Protein AF-A0A0B6ZZG4-F1 (afdb_monomer)

pLDDT: mean 96.27, std 2.94, range [76.94, 98.31]

Structure (mmCIF, N/CA/C/O backbone):
data_AF-A0A0B6ZZG4-F1
#
_entry.id   AF-A0A0B6ZZG4-F1
#
loop_
_atom_site.group_PDB
_atom_site.id
_atom_site.type_symbol
_atom_site.label_atom_id
_atom_site.label_alt_id
_atom_site.label_comp_id
_atom_site.label_asym_id
_atom_site.label_entity_id
_atom_site.label_seq_id
_atom_site.pdbx_PDB_ins_code
_atom_site.Cartn_x
_atom_site.Cartn_y
_atom_site.Cartn_z
_atom_site.occupancy
_atom_site.B_iso_or_equiv
_atom_site.auth_seq_id
_atom_site.auth_comp_id
_atom_site.auth_asym_id
_atom_site.auth_atom_id
_atom_site.pdbx_PDB_model_num
ATOM 1 N N . PRO A 1 1 ? -0.327 7.261 8.189 1.00 76.94 1 PRO A N 1
ATOM 2 C CA . PRO A 1 1 ? -0.491 5.828 7.837 1.00 76.94 1 PRO A CA 1
ATOM 3 C C . PRO A 1 1 ? 0.703 5.264 7.053 1.00 76.94 1 PRO A C 1
ATOM 5 O O . PRO A 1 1 ? 0.998 4.090 7.221 1.00 76.94 1 PRO A O 1
ATOM 8 N N . ASN A 1 2 ? 1.403 6.088 6.259 1.00 90.94 2 ASN A N 1
ATOM 9 C CA . ASN A 1 2 ? 2.419 5.627 5.302 1.00 90.94 2 ASN A CA 1
ATOM 10 C C . ASN A 1 2 ? 3.848 5.608 5.864 1.00 90.94 2 ASN A C 1
ATOM 12 O O . ASN A 1 2 ? 4.802 5.935 5.171 1.00 90.94 2 ASN A O 1
ATOM 16 N N . GLU A 1 3 ? 3.995 5.282 7.142 1.00 92.19 3 GLU A N 1
ATOM 17 C CA . GLU A 1 3 ? 5.289 5.254 7.816 1.00 92.19 3 GLU A CA 1
ATOM 18 C C . GLU A 1 3 ? 5.367 4.000 8.676 1.00 92.19 3 GLU A C 1
ATOM 20 O O . GLU A 1 3 ? 4.432 3.677 9.414 1.00 92.19 3 GLU A O 1
ATOM 25 N N . ALA A 1 4 ? 6.502 3.313 8.609 1.00 92.44 4 ALA A N 1
ATOM 26 C CA . ALA A 1 4 ? 6.826 2.236 9.521 1.00 92.44 4 ALA A CA 1
ATOM 27 C C . ALA A 1 4 ? 8.104 2.596 10.276 1.00 92.44 4 ALA A C 1
ATOM 29 O O . ALA A 1 4 ? 9.121 2.930 9.683 1.00 92.44 4 ALA A O 1
ATOM 30 N N . ASN A 1 5 ? 8.038 2.507 11.603 1.00 94.19 5 ASN A N 1
ATOM 31 C CA . ASN A 1 5 ? 9.120 2.886 12.517 1.00 94.19 5 ASN A CA 1
ATOM 32 C C . ASN A 1 5 ? 9.953 1.681 12.992 1.00 94.19 5 ASN A C 1
ATOM 34 O O . ASN A 1 5 ? 10.686 1.759 13.975 1.00 94.19 5 ASN A O 1
ATOM 38 N N . CYS A 1 6 ? 9.808 0.539 12.322 1.00 94.38 6 CYS A N 1
ATOM 39 C CA . CYS A 1 6 ? 10.482 -0.717 12.630 1.00 94.38 6 CYS A CA 1
ATOM 40 C C . CYS A 1 6 ? 11.043 -1.314 11.336 1.00 94.38 6 CYS A C 1
ATOM 42 O O . CYS A 1 6 ? 10.489 -1.072 10.267 1.00 94.38 6 CYS A O 1
ATOM 44 N N . ALA A 1 7 ? 12.126 -2.093 11.437 1.00 94.75 7 ALA A N 1
ATOM 45 C CA . ALA A 1 7 ? 12.779 -2.744 10.296 1.00 94.75 7 ALA A CA 1
ATOM 46 C C . ALA A 1 7 ? 13.189 -1.768 9.170 1.00 94.75 7 ALA A C 1
ATOM 48 O O . ALA A 1 7 ? 13.165 -2.119 7.994 1.00 94.75 7 ALA A O 1
ATOM 49 N N . LEU A 1 8 ? 13.597 -0.548 9.540 1.00 93.19 8 LEU A N 1
ATOM 50 C CA . LEU A 1 8 ? 13.937 0.539 8.610 1.00 93.19 8 LEU A CA 1
ATOM 51 C C . LEU A 1 8 ? 15.019 0.165 7.590 1.00 93.19 8 LEU A C 1
ATOM 53 O O . LEU A 1 8 ? 15.039 0.707 6.490 1.00 93.19 8 LEU A O 1
ATOM 57 N N . GLU A 1 9 ? 15.919 -0.745 7.959 1.00 92.62 9 GLU A N 1
ATOM 58 C CA . GLU A 1 9 ? 16.959 -1.251 7.062 1.00 92.62 9 GLU A CA 1
ATOM 59 C C . GLU A 1 9 ? 16.350 -2.025 5.886 1.00 92.62 9 GLU A C 1
ATOM 61 O O . GLU A 1 9 ? 16.754 -1.815 4.751 1.00 92.62 9 GLU A O 1
ATOM 66 N N . HIS A 1 10 ? 15.310 -2.826 6.135 1.00 94.94 10 HIS A N 1
ATOM 67 C CA . HIS A 1 10 ? 14.647 -3.637 5.110 1.00 94.94 10 HIS A CA 1
ATOM 68 C C . HIS A 1 10 ? 13.667 -2.848 4.250 1.00 94.94 10 HIS A C 1
ATOM 70 O O . HIS A 1 10 ? 13.402 -3.216 3.112 1.00 94.94 10 HIS A O 1
ATOM 76 N N . ILE A 1 11 ? 13.119 -1.754 4.775 1.00 95.50 11 ILE A N 1
ATOM 77 C CA . ILE A 1 11 ? 12.164 -0.916 4.042 1.00 95.50 11 ILE A CA 1
ATOM 78 C C . ILE A 1 11 ? 12.812 -0.221 2.836 1.00 95.50 11 ILE A C 1
ATOM 80 O O . ILE A 1 11 ? 12.119 0.138 1.888 1.00 95.50 11 ILE A O 1
ATOM 84 N N . LYS A 1 12 ? 14.141 -0.093 2.859 1.00 94.12 12 LYS A N 1
ATOM 85 C CA . LYS A 1 12 ? 14.956 0.463 1.776 1.00 94.12 12 LYS A CA 1
ATOM 86 C C . LYS A 1 12 ? 15.520 -0.602 0.839 1.00 94.12 12 LYS A C 1
ATOM 88 O O . LYS A 1 12 ? 16.159 -0.247 -0.146 1.00 94.12 12 LYS A O 1
ATOM 93 N N . ASP A 1 13 ? 15.318 -1.885 1.134 1.00 97.25 13 ASP A N 1
ATOM 94 C CA . ASP A 1 13 ? 15.745 -2.963 0.250 1.00 97.2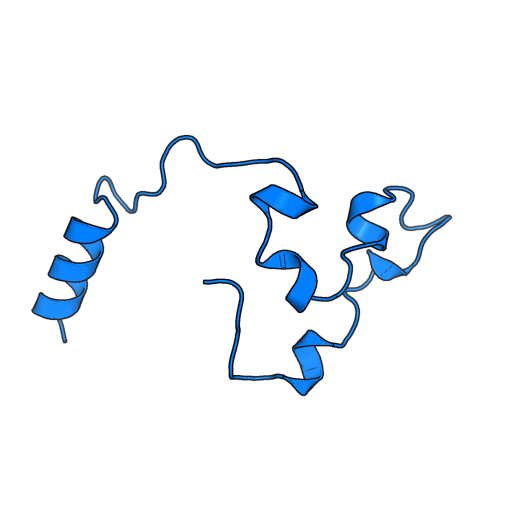5 13 ASP A CA 1
ATOM 95 C C . ASP A 1 13 ? 14.675 -3.171 -0.834 1.00 97.25 13 ASP A C 1
ATOM 97 O O . ASP A 1 13 ? 13.513 -3.429 -0.510 1.00 97.25 13 ASP A O 1
ATOM 101 N N . PRO A 1 14 ? 15.020 -3.083 -2.129 1.00 97.81 14 PRO A N 1
ATOM 102 C CA . PRO A 1 14 ? 14.038 -3.227 -3.192 1.00 97.81 14 PRO A CA 1
ATOM 103 C C . PRO A 1 14 ? 13.495 -4.661 -3.274 1.00 97.81 14 PRO A C 1
ATOM 105 O O . PRO A 1 14 ? 14.241 -5.645 -3.290 1.00 97.81 14 PRO A O 1
ATOM 108 N N . LEU A 1 15 ? 12.178 -4.778 -3.411 1.00 98.12 15 LEU A N 1
ATOM 109 C CA . LEU A 1 15 ? 11.446 -6.029 -3.545 1.00 98.12 15 LEU A CA 1
ATOM 110 C C . LEU A 1 15 ? 11.785 -6.714 -4.871 1.00 98.12 15 LEU A C 1
ATOM 112 O O . LEU A 1 15 ? 11.554 -6.194 -5.965 1.00 98.12 15 LEU A O 1
ATOM 116 N N . GLN A 1 16 ? 12.301 -7.934 -4.774 1.00 97.56 16 GLN A N 1
ATOM 117 C CA . GLN A 1 16 ? 12.556 -8.798 -5.921 1.00 97.56 16 GLN A CA 1
ATOM 118 C C . GLN A 1 16 ? 11.317 -9.668 -6.204 1.00 97.56 16 GLN A C 1
ATOM 120 O O . GLN A 1 16 ? 10.686 -10.138 -5.257 1.00 97.56 16 GLN A O 1
ATOM 125 N N . PRO A 1 17 ? 10.952 -9.925 -7.473 1.00 97.31 17 PRO A N 1
ATOM 126 C CA . PRO A 1 17 ? 11.635 -9.522 -8.705 1.00 97.31 17 PRO A CA 1
ATOM 127 C C . PRO A 1 17 ? 11.180 -8.158 -9.255 1.00 97.31 17 PRO A C 1
ATOM 129 O O . PRO A 1 17 ? 11.520 -7.815 -10.386 1.00 97.31 17 PRO A O 1
ATOM 132 N N . PHE A 1 18 ? 10.396 -7.380 -8.505 1.00 98.31 18 PHE A N 1
ATOM 133 C CA . PHE A 1 18 ? 9.808 -6.135 -9.003 1.00 98.31 18 PHE A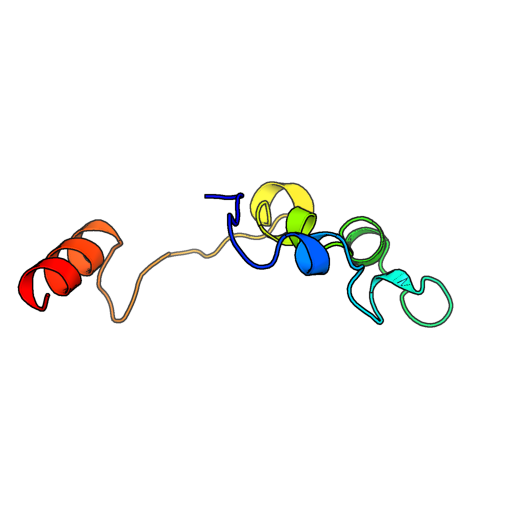 CA 1
ATOM 134 C C . PHE A 1 18 ? 10.869 -5.105 -9.418 1.00 98.31 18 PHE A C 1
ATOM 136 O O . PHE A 1 18 ? 10.709 -4.436 -10.434 1.00 98.31 18 PHE A O 1
ATOM 143 N N . SER A 1 19 ? 12.020 -5.073 -8.753 1.00 98.00 19 SER A N 1
ATOM 144 C CA . SER A 1 19 ? 13.142 -4.202 -9.124 1.00 98.00 19 SER A CA 1
ATOM 145 C C . SER A 1 19 ? 13.939 -4.623 -10.368 1.00 98.00 19 SER A C 1
ATOM 147 O O . SER A 1 19 ? 14.769 -3.853 -10.849 1.00 98.00 19 SER A O 1
ATOM 149 N N . PHE A 1 20 ? 13.724 -5.823 -10.922 1.00 97.62 20 PHE A N 1
ATOM 150 C CA . PHE A 1 20 ? 14.629 -6.401 -11.929 1.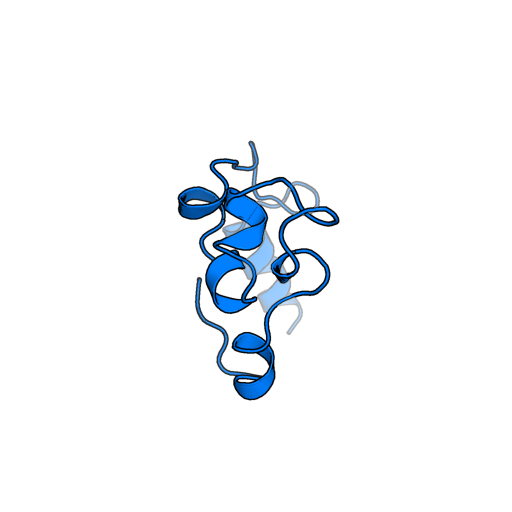00 97.62 20 PHE A CA 1
ATOM 151 C C . PHE A 1 20 ? 14.535 -5.759 -13.319 1.00 97.62 20 PHE A C 1
ATOM 153 O O . PHE A 1 20 ? 15.492 -5.842 -14.088 1.00 97.62 20 PHE A O 1
ATOM 160 N N . GLY A 1 21 ? 13.404 -5.137 -13.663 1.00 96.38 21 GLY A N 1
ATOM 161 C CA . GLY A 1 21 ? 13.158 -4.641 -15.019 1.00 96.38 21 GLY A CA 1
ATOM 162 C C . GLY A 1 21 ? 13.153 -5.755 -16.078 1.00 96.38 21 GLY A C 1
ATOM 163 O O . GLY A 1 21 ? 13.028 -6.944 -15.773 1.00 96.38 21 GLY A O 1
ATOM 164 N N . SER A 1 22 ? 13.280 -5.383 -17.353 1.00 95.31 22 SER A N 1
ATOM 165 C CA . SER A 1 22 ? 13.277 -6.338 -18.472 1.00 95.31 22 SER A CA 1
ATOM 166 C C . SER A 1 22 ? 14.449 -7.338 -18.396 1.00 95.31 22 SER A C 1
ATOM 168 O O . SER A 1 22 ? 15.575 -6.925 -18.114 1.00 95.31 22 SER A O 1
ATOM 170 N N . PRO A 1 23 ? 14.237 -8.640 -18.683 1.00 96.38 23 PRO A N 1
ATOM 171 C CA . PRO A 1 23 ? 13.003 -9.249 -19.199 1.00 96.38 23 PRO A CA 1
ATOM 172 C C . PRO A 1 23 ? 12.028 -9.743 -18.117 1.00 96.38 23 PRO A C 1
ATOM 174 O O . PRO A 1 23 ? 11.002 -10.326 -18.456 1.00 96.38 23 PRO A O 1
ATOM 177 N N . TYR A 1 24 ? 12.345 -9.565 -16.833 1.00 97.81 24 TYR A N 1
ATOM 178 C CA . TYR A 1 24 ? 11.646 -10.232 -15.730 1.00 97.81 24 TYR A CA 1
ATOM 179 C C . TYR A 1 24 ? 10.448 -9.446 -15.197 1.00 97.81 24 TYR A C 1
ATOM 181 O O . TYR A 1 24 ? 9.402 -10.035 -14.934 1.00 97.81 24 TYR A O 1
ATOM 189 N N . ASN A 1 25 ? 10.580 -8.127 -15.076 1.00 97.69 25 ASN A N 1
ATOM 190 C CA . ASN A 1 25 ? 9.485 -7.224 -14.768 1.00 97.69 25 ASN A CA 1
ATOM 191 C C . ASN A 1 25 ? 9.349 -6.166 -15.867 1.00 97.69 25 ASN A C 1
ATOM 193 O O . ASN A 1 25 ? 10.193 -5.287 -16.012 1.00 97.69 25 ASN A O 1
ATOM 197 N N . LEU A 1 26 ? 8.274 -6.258 -16.645 1.00 98.25 26 LEU A N 1
ATOM 198 C CA . LEU A 1 26 ? 7.954 -5.297 -17.703 1.00 98.25 26 LEU A CA 1
ATOM 199 C C . LEU A 1 26 ? 6.958 -4.223 -17.242 1.00 98.25 26 LEU A C 1
ATOM 201 O O . LEU A 1 26 ? 6.587 -3.363 -18.038 1.00 98.25 26 LEU A O 1
ATOM 205 N N . ASN A 1 27 ? 6.495 -4.283 -15.990 1.00 97.88 27 ASN A N 1
ATOM 206 C CA . ASN A 1 27 ? 5.564 -3.311 -15.438 1.00 97.88 27 ASN A CA 1
ATOM 207 C C . ASN A 1 27 ? 6.346 -2.137 -14.812 1.00 97.88 27 ASN A C 1
ATOM 209 O O . ASN A 1 27 ? 6.957 -2.319 -13.752 1.00 97.88 27 ASN A O 1
ATOM 213 N N . PRO A 1 28 ? 6.291 -0.931 -15.415 1.00 97.19 28 PRO A N 1
ATOM 214 C CA . PRO A 1 28 ? 7.076 0.213 -14.961 1.00 97.19 28 PRO A CA 1
ATOM 215 C C . PRO A 1 28 ? 6.680 0.684 -13.559 1.00 97.19 28 PRO A C 1
ATOM 217 O O . PRO A 1 28 ? 7.554 1.033 -12.781 1.00 97.19 28 PRO A O 1
ATOM 220 N N . GLN A 1 29 ? 5.397 0.613 -13.200 1.00 97.69 29 GLN A N 1
ATOM 221 C CA . GLN A 1 29 ? 4.881 1.079 -11.911 1.00 97.69 29 GLN A CA 1
ATOM 222 C C . GLN A 1 29 ? 5.410 0.221 -10.756 1.00 97.69 29 GLN A C 1
ATOM 224 O O . GLN A 1 29 ? 5.908 0.729 -9.760 1.00 97.69 29 GLN A O 1
ATOM 229 N N . THR A 1 30 ? 5.375 -1.104 -10.912 1.00 97.88 30 THR A N 1
ATOM 230 C CA . THR A 1 30 ? 5.934 -2.014 -9.894 1.00 97.88 30 THR A CA 1
ATOM 231 C C . THR A 1 30 ? 7.461 -1.977 -9.835 1.00 97.88 30 THR A C 1
ATOM 233 O O . THR A 1 30 ? 8.037 -2.315 -8.808 1.00 97.88 30 THR A O 1
ATOM 236 N N . GLN A 1 31 ? 8.126 -1.585 -10.926 1.00 98.25 31 GLN A N 1
ATOM 237 C CA . GLN A 1 31 ? 9.574 -1.401 -10.938 1.00 98.25 31 GLN A CA 1
ATOM 238 C C . GLN A 1 31 ? 9.981 -0.102 -10.235 1.00 98.25 31 GLN A C 1
ATOM 240 O O . GLN A 1 31 ? 10.915 -0.113 -9.434 1.00 98.25 31 GLN A O 1
ATOM 245 N N . GLU A 1 32 ? 9.275 0.991 -10.529 1.00 98.00 32 GLU A N 1
ATOM 246 C CA . GLU A 1 32 ? 9.464 2.310 -9.923 1.00 98.00 32 GLU A CA 1
ATOM 247 C C . GLU A 1 32 ? 9.239 2.258 -8.410 1.00 98.00 32 GLU A C 1
ATOM 249 O O . GLU A 1 32 ? 10.126 2.638 -7.654 1.00 98.00 32 GLU A O 1
ATOM 254 N N . TYR A 1 33 ? 8.120 1.674 -7.974 1.00 98.19 33 TYR A N 1
ATOM 255 C CA . TYR A 1 33 ? 7.742 1.555 -6.562 1.00 98.19 33 TYR A CA 1
ATOM 256 C C . TYR A 1 33 ? 8.140 0.201 -5.969 1.00 98.19 33 TYR A C 1
ATOM 258 O O . TYR A 1 33 ? 7.333 -0.497 -5.350 1.00 98.19 33 TYR A O 1
ATOM 266 N N . SER A 1 34 ? 9.383 -0.2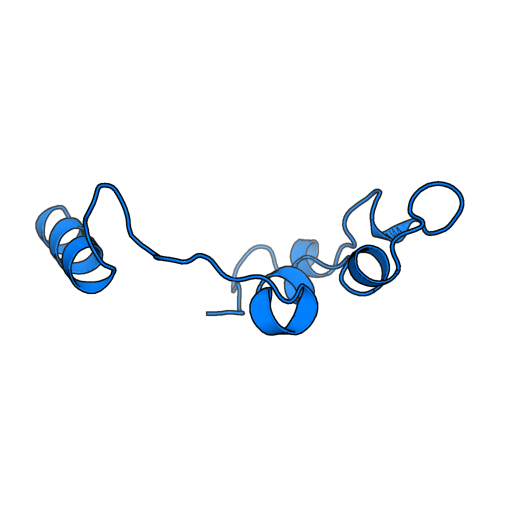14 -6.221 1.00 98.06 34 SER A N 1
ATOM 267 C CA . SER A 1 34 ? 9.885 -1.509 -5.758 1.00 98.06 34 SER A CA 1
ATOM 268 C C . SER A 1 34 ? 10.426 -1.484 -4.329 1.00 98.06 34 SER A C 1
ATOM 270 O O . SER A 1 34 ? 10.627 -2.559 -3.770 1.00 98.06 34 SER A O 1
ATOM 272 N N . HIS A 1 35 ? 10.626 -0.326 -3.693 1.00 97.69 35 HIS A N 1
ATOM 273 C CA . HIS A 1 35 ? 10.964 -0.295 -2.269 1.00 97.69 35 HIS A CA 1
ATOM 274 C C . HIS A 1 35 ? 9.700 -0.449 -1.416 1.00 97.69 35 HIS A C 1
ATOM 276 O O . HIS A 1 35 ? 8.678 0.163 -1.727 1.00 97.69 35 HIS A O 1
ATOM 282 N N . PRO A 1 36 ? 9.737 -1.222 -0.315 1.00 97.19 36 PRO A N 1
ATOM 283 C CA . PRO A 1 36 ? 8.596 -1.348 0.584 1.00 97.19 36 PRO A CA 1
ATOM 284 C C . PRO A 1 36 ? 8.022 -0.009 1.070 1.00 97.19 36 PRO A C 1
ATOM 286 O O . PRO A 1 36 ? 6.802 0.094 1.195 1.00 97.19 36 PRO A O 1
ATOM 289 N N . GLU A 1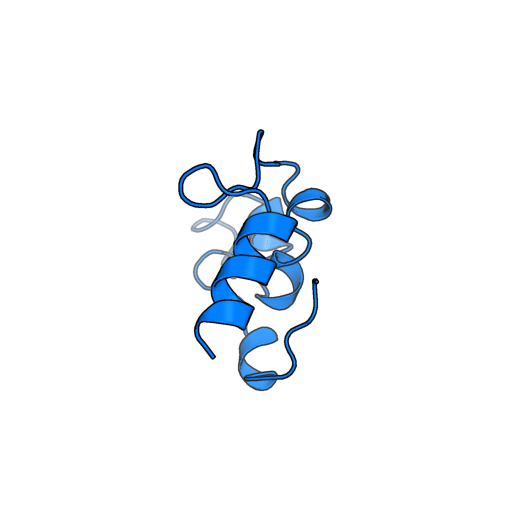 37 ? 8.852 1.017 1.304 1.00 96.06 37 GLU A N 1
ATOM 290 C CA . GLU A 1 37 ? 8.370 2.358 1.698 1.00 96.06 37 GLU A CA 1
ATOM 291 C C . GLU A 1 37 ? 7.424 2.983 0.676 1.00 96.06 37 GLU A C 1
ATOM 293 O O . GLU A 1 37 ? 6.433 3.607 1.060 1.00 96.06 37 GLU A O 1
ATOM 298 N N . ASP A 1 38 ? 7.671 2.747 -0.611 1.00 96.38 38 ASP A N 1
ATOM 299 C CA . ASP A 1 38 ? 6.831 3.263 -1.685 1.00 96.38 38 ASP A CA 1
ATOM 300 C C . ASP A 1 38 ? 5.454 2.584 -1.690 1.00 96.38 38 ASP A C 1
ATOM 302 O O . ASP A 1 38 ? 4.482 3.131 -2.205 1.00 96.38 38 ASP A O 1
ATOM 306 N N . THR A 1 39 ? 5.326 1.395 -1.097 1.00 95.62 39 THR A N 1
ATOM 307 C CA . THR A 1 39 ? 4.097 0.599 -1.209 1.00 95.62 39 THR A CA 1
ATOM 308 C C . THR A 1 39 ? 2.971 1.039 -0.278 1.00 95.62 39 THR A C 1
ATOM 310 O O . THR A 1 39 ? 1.820 0.660 -0.495 1.00 95.62 39 THR A O 1
ATOM 313 N N . PHE A 1 40 ? 3.263 1.844 0.750 1.00 96.12 40 PHE A N 1
ATOM 314 C CA . PHE A 1 40 ? 2.244 2.256 1.718 1.00 96.12 40 PHE A CA 1
ATOM 315 C C . PHE A 1 40 ? 1.242 3.265 1.141 1.00 96.12 40 PHE A C 1
ATOM 317 O O . PHE A 1 40 ? 0.055 3.190 1.451 1.00 96.12 40 PHE A O 1
ATOM 324 N N . ALA A 1 41 ? 1.702 4.171 0.274 1.00 95.62 41 ALA A N 1
ATOM 325 C CA . ALA A 1 41 ? 0.881 5.150 -0.443 1.00 95.62 41 ALA A CA 1
ATOM 326 C C . ALA A 1 41 ? 0.235 4.521 -1.698 1.00 95.62 41 ALA A C 1
ATOM 328 O O . ALA A 1 41 ? 0.452 4.953 -2.830 1.00 95.62 41 ALA A O 1
ATOM 329 N N . TYR A 1 42 ? -0.490 3.411 -1.513 1.00 96.31 42 TYR A N 1
ATOM 330 C CA . TYR A 1 42 ? -0.928 2.559 -2.625 1.00 96.31 42 TYR A CA 1
ATOM 331 C C . TYR A 1 42 ? -1.977 3.225 -3.527 1.00 96.31 42 TYR A C 1
ATOM 333 O O . TYR A 1 42 ? -2.034 2.932 -4.720 1.00 96.31 42 TYR A O 1
ATOM 341 N N . GLU A 1 43 ? -2.791 4.134 -2.995 1.00 96.62 43 GLU A N 1
ATOM 342 C CA . GLU A 1 43 ? -3.781 4.865 -3.792 1.00 96.62 43 GLU A CA 1
ATOM 343 C C . GLU A 1 43 ? -3.082 5.843 -4.744 1.00 96.62 43 GLU A C 1
ATOM 345 O O . GLU A 1 43 ? -3.430 5.937 -5.926 1.00 96.62 43 GLU A O 1
ATOM 350 N N . GLU A 1 44 ? -2.037 6.518 -4.261 1.00 96.31 44 GLU A N 1
ATOM 351 C CA . GLU A 1 44 ? -1.245 7.453 -5.052 1.00 96.31 44 GLU A CA 1
ATOM 352 C C . GLU A 1 44 ? -0.322 6.746 -6.045 1.00 96.31 44 GLU A C 1
ATOM 354 O O . GLU A 1 44 ? -0.198 7.207 -7.176 1.00 96.31 44 GLU A O 1
ATOM 359 N N . HIS A 1 45 ? 0.313 5.641 -5.650 1.00 97.00 45 HIS A N 1
ATOM 360 C CA . HIS A 1 45 ? 1.321 4.962 -6.468 1.00 97.00 45 HIS A CA 1
ATOM 361 C C . HIS A 1 45 ? 0.761 3.849 -7.349 1.00 97.00 45 HIS A C 1
ATOM 363 O O . HIS A 1 45 ? 1.312 3.618 -8.420 1.00 97.00 45 HIS A O 1
ATOM 369 N N . PHE A 1 46 ? -0.316 3.166 -6.942 1.00 97.31 46 PHE A N 1
ATOM 370 C CA . PHE A 1 46 ? -0.909 2.030 -7.668 1.00 97.31 46 PHE A CA 1
ATOM 371 C C . PHE A 1 46 ? -2.342 2.269 -8.149 1.00 97.31 46 PHE A C 1
ATOM 373 O O . PHE A 1 46 ? -2.878 1.447 -8.891 1.00 97.31 46 PHE A O 1
ATOM 380 N N . HIS A 1 47 ? -2.941 3.407 -7.790 1.00 97.31 47 HIS A N 1
ATOM 381 C CA . HIS A 1 47 ? -4.212 3.886 -8.339 1.00 97.31 47 HIS A CA 1
ATOM 382 C C . HIS A 1 47 ? -5.385 2.908 -8.184 1.00 97.31 47 HIS A C 1
ATOM 384 O O . HIS A 1 47 ? -6.287 2.868 -9.024 1.00 97.31 47 HIS A O 1
ATOM 390 N N . TYR A 1 48 ? -5.393 2.129 -7.103 1.00 96.56 48 TYR A N 1
ATOM 391 C CA . TYR A 1 48 ? -6.535 1.312 -6.712 1.00 96.56 48 TYR A CA 1
ATOM 392 C C . TYR A 1 48 ? -6.943 1.632 -5.276 1.00 96.56 48 TYR A C 1
ATOM 394 O O . TYR A 1 48 ? -6.120 2.040 -4.465 1.00 96.56 48 TYR A O 1
ATOM 402 N N . GLN A 1 49 ? -8.217 1.412 -4.969 1.00 97.19 49 GLN A N 1
ATOM 403 C CA . GLN A 1 49 ? -8.784 1.525 -3.629 1.00 97.19 49 GLN A CA 1
ATOM 404 C C . GLN A 1 49 ? -9.763 0.378 -3.397 1.00 97.19 49 GLN A C 1
ATOM 406 O O . GLN A 1 49 ? -10.269 -0.218 -4.351 1.00 97.19 49 GLN A O 1
ATOM 411 N N . TYR A 1 50 ? -10.032 0.072 -2.134 1.00 95.88 50 TYR A N 1
ATOM 412 C CA . TYR A 1 50 ? -11.102 -0.847 -1.769 1.00 95.88 50 TYR A CA 1
ATOM 413 C C . TYR A 1 50 ? -12.422 -0.086 -1.675 1.00 95.88 50 TYR A C 1
ATOM 415 O O . TYR A 1 50 ? -12.458 1.024 -1.151 1.00 95.88 50 TYR A O 1
ATOM 423 N N . ASP A 1 51 ? -13.518 -0.711 -2.105 1.00 95.75 51 ASP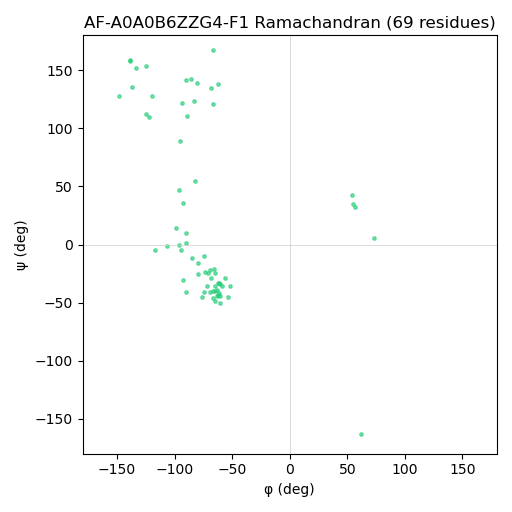 A N 1
ATOM 424 C CA . ASP A 1 51 ? -14.854 -0.115 -1.981 1.00 95.75 51 ASP A CA 1
ATOM 425 C C . ASP A 1 51 ? -15.228 0.143 -0.515 1.00 95.75 51 ASP A C 1
ATOM 427 O O . ASP A 1 51 ? -15.946 1.088 -0.189 1.00 95.75 51 ASP A O 1
ATOM 431 N N . THR A 1 52 ? -14.774 -0.725 0.393 1.00 96.25 52 THR A N 1
ATOM 432 C CA . THR A 1 52 ? -15.029 -0.599 1.829 1.00 96.25 52 THR A CA 1
ATOM 433 C C . THR A 1 52 ? -13.865 -1.167 2.633 1.00 96.25 52 THR A C 1
ATOM 435 O O . THR A 1 52 ? -13.457 -2.311 2.442 1.00 96.25 52 THR A O 1
ATOM 438 N N . LEU A 1 53 ? -13.348 -0.360 3.562 1.00 96.12 53 LEU A N 1
ATOM 439 C CA . LEU A 1 53 ? -12.362 -0.775 4.558 1.00 96.12 53 LEU A CA 1
ATOM 440 C C . LEU A 1 53 ? -13.082 -1.162 5.851 1.00 96.12 53 LEU A C 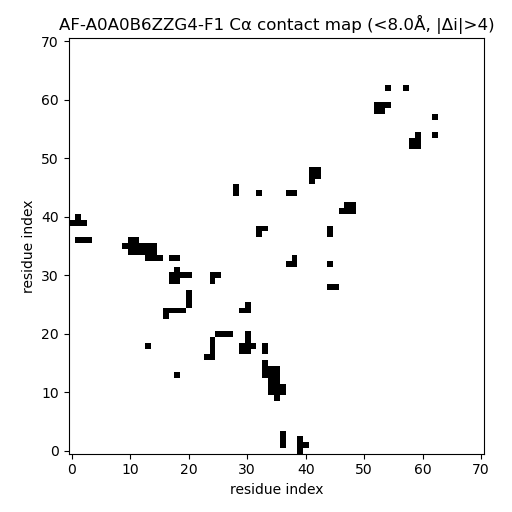1
ATOM 442 O O . LEU A 1 53 ? -13.315 -0.337 6.738 1.00 96.12 53 LEU A O 1
ATOM 446 N N . GLU A 1 54 ? -13.453 -2.433 5.935 1.00 97.06 54 GLU A N 1
ATOM 447 C CA . GLU A 1 54 ? -14.119 -3.015 7.094 1.00 97.06 54 GLU A CA 1
ATOM 448 C C . GLU A 1 54 ? -13.565 -4.401 7.412 1.00 97.06 54 GLU A C 1
ATOM 450 O O . GLU A 1 54 ? -12.998 -5.089 6.562 1.00 97.06 54 GLU A O 1
ATOM 455 N N . PHE A 1 55 ? -13.748 -4.824 8.657 1.00 97.56 55 PHE A N 1
ATOM 456 C CA . PHE A 1 55 ? -13.360 -6.150 9.108 1.00 97.56 55 PHE A CA 1
ATOM 457 C C . PHE A 1 55 ? -14.565 -6.848 9.728 1.00 97.56 55 PHE A C 1
ATOM 459 O O . PHE A 1 55 ? -15.056 -6.434 10.775 1.00 97.56 55 PHE A O 1
ATOM 466 N N . VAL A 1 56 ? -15.057 -7.908 9.078 1.00 95.75 56 VAL A N 1
ATOM 467 C CA . VAL A 1 56 ? -16.230 -8.685 9.536 1.00 95.75 56 VAL A CA 1
ATOM 468 C C . VAL A 1 56 ? -17.459 -7.778 9.761 1.00 95.75 56 VAL A C 1
ATOM 470 O O . VAL A 1 56 ? -18.156 -7.877 10.767 1.00 95.75 56 VAL A O 1
ATOM 473 N N . GLY A 1 57 ? -17.699 -6.840 8.836 1.00 96.31 57 GLY A N 1
ATOM 474 C CA . GLY A 1 57 ? -18.798 -5.86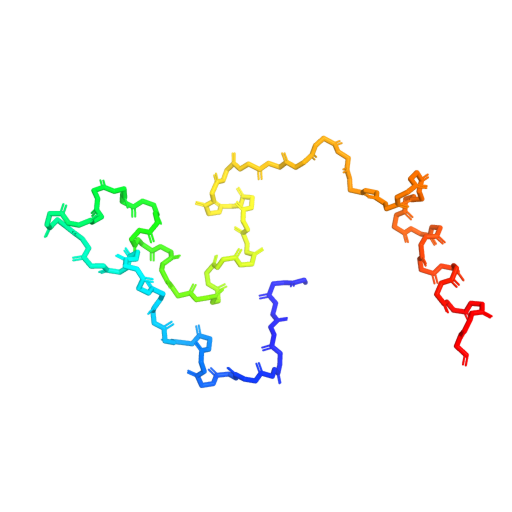5 8.911 1.00 96.31 57 GLY A CA 1
ATOM 475 C C . GLY A 1 57 ? -18.611 -4.753 9.952 1.00 96.31 57 GLY A C 1
ATOM 476 O O . GLY A 1 57 ? -19.525 -3.962 10.180 1.00 96.31 57 GLY A O 1
ATOM 477 N N . MET A 1 58 ? -17.448 -4.680 10.607 1.00 97.88 58 MET A N 1
ATOM 478 C CA . MET A 1 58 ? -17.092 -3.570 11.489 1.00 97.88 58 MET A CA 1
ATOM 479 C C . MET A 1 58 ? -16.299 -2.525 10.711 1.00 97.88 58 MET A C 1
ATOM 481 O O . MET A 1 58 ? -15.217 -2.812 10.193 1.00 97.88 58 MET A O 1
ATOM 485 N N . ASN A 1 59 ? -16.806 -1.294 10.681 1.00 97.62 59 ASN A N 1
ATOM 486 C CA . ASN A 1 59 ? -16.032 -0.147 10.214 1.00 97.62 59 ASN A CA 1
ATOM 487 C C . ASN A 1 59 ? -14.857 0.154 11.166 1.00 97.62 59 ASN A C 1
ATOM 489 O O . ASN A 1 59 ? -14.797 -0.355 12.287 1.00 97.62 59 ASN A O 1
ATOM 493 N N . ILE A 1 60 ? -13.928 1.010 10.732 1.00 97.25 60 ILE A N 1
ATOM 494 C CA . ILE A 1 60 ? -12.706 1.321 11.493 1.00 97.25 60 ILE A CA 1
ATOM 495 C C . ILE A 1 60 ? -12.991 1.788 12.941 1.00 97.25 60 ILE A C 1
ATOM 497 O O . ILE A 1 60 ? -12.361 1.246 13.851 1.00 97.25 60 ILE A O 1
ATOM 501 N N . PRO A 1 61 ? -13.952 2.700 13.215 1.00 97.94 61 PRO A N 1
ATOM 502 C CA . PRO A 1 61 ? -14.302 3.060 14.594 1.00 97.94 61 PRO A CA 1
ATOM 503 C C . PRO A 1 61 ? -14.834 1.896 15.443 1.00 97.94 61 PRO A C 1
ATOM 505 O O . PRO A 1 61 ? -14.470 1.775 16.611 1.00 97.94 61 PRO A O 1
ATOM 508 N N . ALA A 1 62 ? -15.689 1.036 14.877 1.00 98.12 62 ALA A N 1
ATOM 509 C CA . ALA A 1 62 ? -16.226 -0.124 15.587 1.00 98.12 62 ALA A CA 1
ATOM 510 C C . ALA A 1 62 ? -15.131 -1.155 15.894 1.00 98.12 62 ALA A C 1
ATOM 512 O O . ALA A 1 62 ? -15.089 -1.699 16.998 1.00 98.12 62 ALA A O 1
ATOM 513 N N . LEU A 1 63 ? -14.214 -1.378 14.948 1.00 98.12 63 LEU A N 1
ATOM 514 C CA . LEU A 1 63 ? -13.065 -2.259 15.133 1.00 98.12 63 LEU A CA 1
ATOM 515 C C . LEU A 1 63 ? -12.126 -1.747 16.239 1.00 98.12 63 LEU A C 1
ATOM 517 O O . LEU A 1 63 ? -11.712 -2.525 17.095 1.00 98.12 63 LEU A O 1
ATOM 521 N N . ASP A 1 64 ? -11.825 -0.447 16.260 1.00 98.12 64 ASP A N 1
ATOM 522 C CA . ASP A 1 64 ? -11.000 0.178 17.304 1.00 98.12 64 ASP A CA 1
ATOM 523 C C . ASP A 1 64 ? -11.645 0.058 18.697 1.00 98.12 64 ASP A C 1
ATOM 525 O O . ASP A 1 64 ? -10.976 -0.324 19.661 1.00 98.12 64 ASP A O 1
ATOM 529 N N . ALA A 1 65 ? -12.957 0.297 18.801 1.00 98.12 65 ALA A N 1
ATOM 530 C CA . ALA A 1 65 ? -13.698 0.111 20.048 1.00 98.12 65 ALA A CA 1
ATOM 531 C C . ALA A 1 65 ? -13.648 -1.348 20.537 1.00 98.12 65 ALA A C 1
ATOM 533 O O . ALA A 1 65 ? -13.376 -1.596 21.711 1.00 98.12 65 ALA A O 1
ATOM 534 N N . PHE A 1 66 ? -13.843 -2.309 19.630 1.00 98.06 66 PHE A N 1
ATOM 535 C CA . PHE A 1 66 ? -13.776 -3.738 19.936 1.00 98.06 66 PHE A CA 1
ATOM 536 C C . PHE A 1 66 ? -12.386 -4.184 20.414 1.00 98.06 66 PHE A C 1
ATOM 538 O O . PHE A 1 66 ? -12.285 -5.012 21.319 1.00 98.06 66 PHE A O 1
ATOM 545 N N . ILE A 1 67 ? -11.307 -3.649 19.827 1.00 98.19 67 ILE A N 1
ATOM 546 C CA . ILE A 1 67 ? -9.934 -3.931 20.273 1.00 98.19 67 ILE A CA 1
ATOM 547 C C . ILE A 1 67 ? -9.721 -3.393 21.690 1.00 98.19 67 ILE A C 1
ATOM 549 O O . ILE A 1 67 ? -9.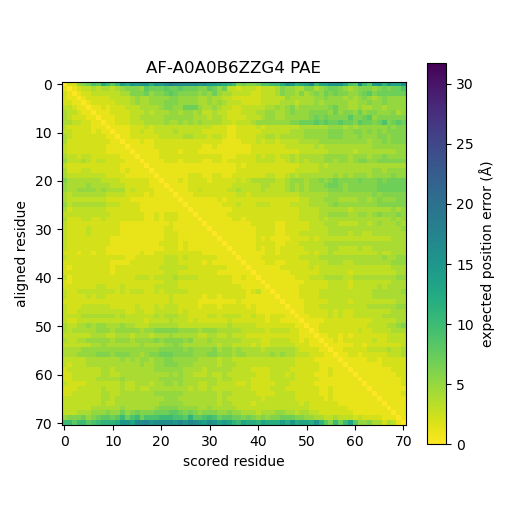246 -4.133 22.547 1.00 98.19 67 ILE A O 1
ATOM 553 N N . LYS A 1 68 ? -10.110 -2.138 21.952 1.00 98.25 68 LYS A N 1
ATOM 554 C CA . LYS A 1 68 ? -9.952 -1.490 23.266 1.00 98.25 68 LYS A CA 1
ATOM 555 C C . LYS A 1 68 ? -10.727 -2.186 24.381 1.00 98.25 68 LYS A C 1
ATOM 557 O O . LYS A 1 68 ? -10.254 -2.212 25.507 1.00 98.25 68 LYS A O 1
ATOM 562 N N . GLU A 1 69 ? -11.888 -2.764 24.080 1.00 98.19 69 GLU A N 1
ATOM 563 C CA . GLU A 1 69 ? -12.657 -3.568 25.043 1.00 98.19 69 GLU A CA 1
ATOM 564 C C . GLU A 1 69 ? -11.913 -4.849 25.471 1.00 98.19 69 GLU A C 1
ATOM 566 O O . GLU A 1 69 ? -12.170 -5.389 26.545 1.00 98.19 69 GLU A O 1
ATOM 571 N N . ARG A 1 70 ? -10.996 -5.353 24.635 1.00 96.75 70 ARG A N 1
ATOM 572 C CA . ARG A 1 70 ? -10.314 -6.645 24.816 1.00 96.75 70 ARG A CA 1
ATOM 573 C C . ARG A 1 70 ? -8.850 -6.542 25.251 1.00 96.75 70 ARG A C 1
ATOM 575 O O . ARG A 1 70 ? -8.214 -7.589 25.390 1.00 96.75 70 ARG A O 1
ATOM 582 N N . GLN A 1 71 ? -8.319 -5.332 25.404 1.00 89.69 71 GLN A N 1
ATOM 583 C CA . GLN A 1 71 ? -6.975 -5.073 25.936 1.00 89.69 71 GLN A CA 1
ATOM 584 C C . GLN A 1 71 ? -6.969 -5.107 27.464 1.00 89.69 71 GLN A C 1
ATOM 586 O O . GLN A 1 71 ? -5.965 -5.612 28.014 1.00 89.69 71 GLN A O 1
#

Sequence (71 aa):
PNEANCALEHIKDPLQPFSFGSPYNLNPQTQEYSHPEDTFAYEEHFHYQYDTLEFVGMNIPALDAFIKERQ

Solvent-accessible surface area (backbone atoms only — not comparable to full-atom values): 4424 Å² total; per-residue (Å²): 133,67,74,71,99,64,67,64,75,59,35,70,45,62,39,81,63,34,55,62,31,76,92,79,24,84,53,64,63,50,32,72,48,14,28,55,60,51,53,57,48,34,53,83,68,67,70,56,80,73,98,68,80,58,58,96,86,27,42,64,71,56,46,52,52,56,50,64,75,72,112

Foldseek 3Di:
DLDDPPPVVQQQPFAPPLCVDPPPHPDVLSNVQRRNSSCSVCCVRVVDDDPADADPPHHPVRVVVVVVVVD

Radius of gyration: 16.49 Å; Cα contacts (8 Å, |Δi|>4): 64; chains: 1; bounding box: 36×18×45 Å

Organism: NCBI:txid1028688

InterPro domains:
  IPR008922 Di-copper centre-containing domain superfamily [G3DSA:1.10.1280.10] (1-71)
  IPR008922 Di-copper centre-containing domain superfamily [SSF48056] (1-70)

Mean predicted aligned error: 3.21 Å

Nearest PDB structures (foldseek):
  1lnl-assembly1_B-2  TM=9.908E-01  e=1.080E-06  Rapana venosa
  6r83-assembly1_9a  TM=9.885E-01  e=7.975E-06  Todarodes pacificus
  4yd9-assembly1_Z  TM=9.851E-01  e=1.041E-05  Todarodes pacificus
  3j32-assembly1_A  TM=9.469E-01  e=6.727E-05  Haliotis diversicolor
  4yd9-assembly1_J  TM=9.491E-01  e=8.781E-05  Todarodes pacificus

Secondary structure (DSSP, 8-state):
-----S-HHHHTSPPTTGGG-TTT---HHHHHT-SGGGGS-HHHHH----S--EETTEEHHHHHHHHHHT-